Protein AF-A0A8I1LG62-F1 (afdb_monomer_lite)

Foldseek 3Di:
DDPPPDPVVLVVLLVVLVVVLVCCVPPPDPLNVQLVVCVVVPPPDDSSVSSVVSVVVVVVVVVVCVVVVHDDDPVPPPDD

pLDDT: mean 88.23, std 10.11, range [48.47, 96.69]

Secondary structure (DSSP, 8-state):
--TTS-HHHHHHHHHHHHHHHHHHTTS--HHHHHHHHHHHH-SSS-HHHHHHHHHHHHHHHHHHHHHTT----TTT----

Structure (mmCIF, N/CA/C/O backbone):
data_AF-A0A8I1LG62-F1
#
_entry.id   AF-A0A8I1LG62-F1
#
loop_
_atom_site.group_PDB
_atom_site.id
_atom_site.type_symbol
_atom_site.label_atom_id
_atom_site.label_alt_id
_atom_site.label_comp_id
_atom_site.label_asym_id
_atom_site.label_entity_id
_atom_site.label_seq_id
_atom_site.pdbx_PDB_ins_code
_atom_site.Cartn_x
_atom_site.Cartn_y
_atom_site.Cartn_z
_atom_site.occupancy
_atom_site.B_iso_or_equiv
_atom_site.auth_seq_id
_atom_site.auth_comp_id
_atom_site.auth_asym_id
_atom_site.auth_atom_id
_atom_site.pdbx_PDB_model_num
ATOM 1 N N . ILE A 1 1 ? 7.140 -9.136 -7.570 1.00 76.00 1 ILE A N 1
ATOM 2 C CA . ILE A 1 1 ? 7.382 -8.172 -8.678 1.00 76.00 1 ILE A CA 1
ATOM 3 C C . ILE A 1 1 ? 8.839 -8.272 -9.088 1.00 76.00 1 ILE A C 1
ATOM 5 O O . ILE A 1 1 ? 9.701 -7.986 -8.268 1.00 76.00 1 ILE A O 1
ATOM 9 N N . THR A 1 2 ? 9.128 -8.700 -10.313 1.00 79.56 2 THR A N 1
ATOM 10 C CA . THR A 1 2 ? 10.508 -8.895 -10.786 1.00 79.56 2 THR A CA 1
ATOM 11 C C . THR A 1 2 ? 10.906 -7.822 -11.800 1.00 79.56 2 THR A C 1
ATOM 13 O O . THR A 1 2 ? 10.052 -7.215 -12.455 1.00 79.56 2 THR A O 1
ATOM 16 N N . LYS A 1 3 ? 12.220 -7.596 -11.948 1.00 77.56 3 LYS A N 1
ATOM 17 C CA . LYS A 1 3 ? 12.793 -6.663 -12.939 1.00 77.56 3 LYS A CA 1
ATOM 18 C C . LYS A 1 3 ? 12.492 -7.048 -14.393 1.00 77.56 3 LYS A C 1
ATOM 20 O O . LYS A 1 3 ? 12.393 -6.163 -15.238 1.00 77.56 3 LYS A O 1
ATOM 25 N N . HIS A 1 4 ? 12.297 -8.3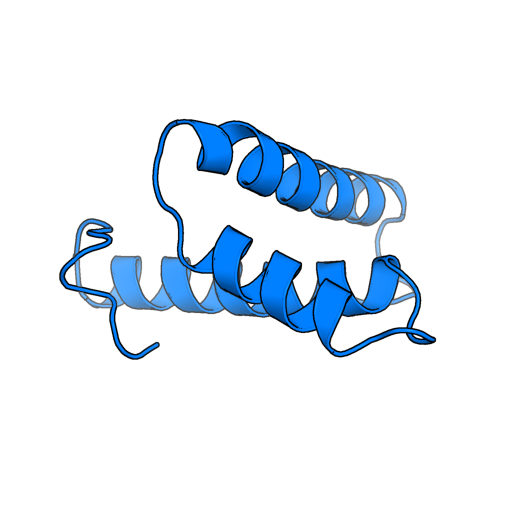41 -14.640 1.00 84.75 4 HIS A N 1
ATOM 26 C CA . HIS A 1 4 ? 12.110 -8.930 -15.969 1.00 84.75 4 HIS A CA 1
ATOM 27 C C . HIS A 1 4 ? 10.650 -9.287 -16.282 1.00 84.75 4 HIS A C 1
ATOM 29 O O . HIS A 1 4 ? 10.361 -9.766 -17.366 1.00 84.75 4 HIS A O 1
ATOM 35 N N . GLY A 1 5 ? 9.716 -9.057 -15.351 1.00 85.00 5 GLY A N 1
ATOM 36 C CA . GLY A 1 5 ? 8.285 -9.239 -15.617 1.00 85.00 5 GLY A CA 1
ATOM 37 C C . GLY A 1 5 ? 7.702 -8.150 -16.530 1.00 85.00 5 GLY A C 1
ATOM 38 O O . GLY A 1 5 ? 8.411 -7.246 -16.970 1.00 85.00 5 GLY A O 1
ATOM 39 N N . ASN A 1 6 ? 6.385 -8.167 -16.739 1.00 93.44 6 ASN A N 1
ATOM 40 C CA . ASN A 1 6 ? 5.688 -7.181 -17.572 1.00 93.44 6 ASN A CA 1
ATOM 41 C C . ASN A 1 6 ? 5.915 -5.731 -17.076 1.00 93.44 6 ASN A C 1
ATOM 43 O O . ASN A 1 6 ? 5.598 -5.381 -15.933 1.00 93.44 6 ASN A O 1
ATOM 47 N N . ALA A 1 7 ? 6.4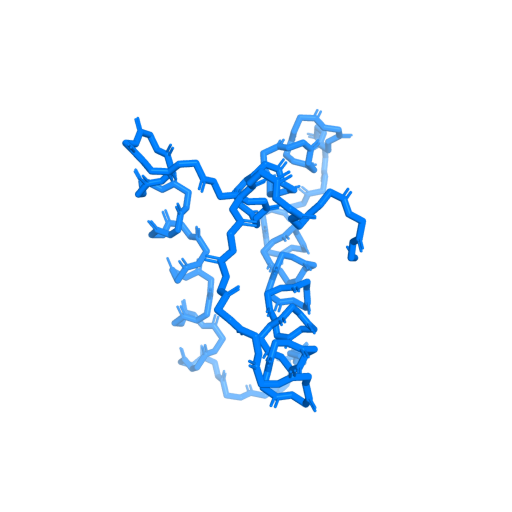72 -4.882 -17.946 1.00 91.50 7 ALA A N 1
ATOM 48 C CA . ALA A 1 7 ? 6.817 -3.497 -17.627 1.00 91.50 7 ALA A CA 1
ATOM 49 C C . ALA A 1 7 ? 5.585 -2.610 -17.377 1.00 91.50 7 ALA A C 1
ATOM 51 O O . ALA A 1 7 ? 5.610 -1.766 -16.477 1.00 91.50 7 ALA A O 1
ATOM 52 N N . VAL A 1 8 ? 4.501 -2.826 -18.128 1.00 93.75 8 VAL A N 1
ATOM 53 C CA . VAL A 1 8 ? 3.234 -2.094 -17.987 1.00 93.75 8 VAL A CA 1
ATOM 54 C C . VAL A 1 8 ? 2.588 -2.429 -16.648 1.00 93.75 8 VAL A C 1
ATOM 56 O O . VAL A 1 8 ? 2.278 -1.522 -15.876 1.00 93.75 8 VAL A O 1
ATOM 59 N N . ALA A 1 9 ? 2.489 -3.720 -16.320 1.00 91.81 9 ALA A N 1
ATOM 60 C CA . ALA A 1 9 ? 1.949 -4.172 -15.039 1.00 91.81 9 ALA A CA 1
ATOM 61 C C . ALA A 1 9 ? 2.751 -3.600 -13.859 1.00 91.81 9 ALA A C 1
ATOM 63 O O . ALA A 1 9 ? 2.186 -3.091 -12.895 1.00 91.81 9 ALA A O 1
ATOM 64 N N . ARG A 1 10 ? 4.086 -3.589 -13.954 1.00 91.62 10 ARG A N 1
ATOM 65 C CA . ARG A 1 10 ? 4.944 -2.994 -12.921 1.00 91.62 10 ARG A CA 1
ATOM 66 C C . ARG A 1 10 ? 4.674 -1.499 -12.731 1.00 91.62 10 ARG A C 1
ATOM 68 O O . ARG A 1 10 ? 4.606 -1.033 -11.597 1.00 91.62 10 ARG A O 1
ATOM 75 N N . LYS A 1 11 ? 4.506 -0.751 -13.827 1.00 92.25 11 LYS A N 1
ATOM 76 C CA . LYS A 1 11 ? 4.182 0.684 -13.786 1.00 92.25 11 LYS A CA 1
ATOM 77 C C . LYS A 1 11 ? 2.805 0.931 -13.168 1.00 92.25 11 LYS A C 1
ATOM 79 O O . LYS A 1 11 ? 2.662 1.878 -12.400 1.00 92.25 11 LYS A O 1
ATOM 84 N N . LEU A 1 12 ? 1.827 0.073 -13.463 1.00 94.31 12 LEU A N 1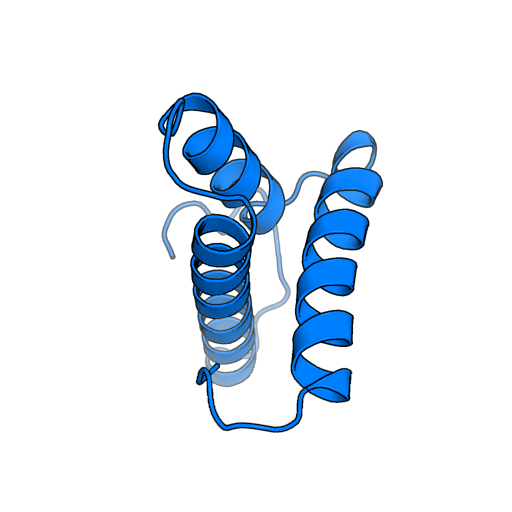
ATOM 85 C CA . LEU A 1 12 ? 0.499 0.122 -12.855 1.00 94.31 12 LEU A CA 1
ATOM 86 C C . LEU A 1 12 ? 0.576 -0.080 -11.338 1.00 94.31 12 LEU A C 1
ATOM 88 O O . LEU A 1 12 ? 0.034 0.728 -10.593 1.00 94.31 12 LEU A O 1
ATOM 92 N N . LEU A 1 13 ? 1.320 -1.086 -10.876 1.00 92.88 13 LEU A N 1
ATOM 93 C CA . LEU A 1 13 ? 1.471 -1.346 -9.444 1.00 92.88 13 LEU A CA 1
ATOM 94 C C . LEU A 1 13 ? 2.162 -0.189 -8.703 1.00 92.88 13 LEU A C 1
ATOM 96 O O . LEU A 1 13 ? 1.761 0.164 -7.599 1.00 92.88 13 LEU A O 1
ATOM 100 N N . TYR A 1 14 ? 3.167 0.448 -9.312 1.00 92.69 14 TYR A N 1
ATOM 101 C CA . TYR A 1 14 ? 3.789 1.643 -8.724 1.00 92.69 14 TYR A CA 1
ATOM 102 C C . TYR A 1 14 ? 2.814 2.815 -8.620 1.00 92.69 14 TYR A C 1
ATOM 104 O O . TYR A 1 14 ? 2.819 3.527 -7.619 1.00 92.69 14 TYR A O 1
ATOM 112 N N . ARG A 1 15 ? 1.962 3.006 -9.635 1.00 94.50 15 ARG A N 1
ATOM 113 C CA . ARG A 1 15 ? 0.899 4.016 -9.593 1.00 94.50 15 ARG A CA 1
ATOM 114 C C . ARG A 1 15 ? -0.131 3.698 -8.514 1.00 94.50 15 ARG A C 1
ATOM 116 O O . ARG A 1 15 ? -0.543 4.620 -7.825 1.00 94.50 15 ARG A O 1
ATOM 123 N N . ALA A 1 16 ? -0.494 2.429 -8.333 1.00 95.00 16 ALA A N 1
ATOM 124 C CA . ALA A 1 16 ? -1.454 2.007 -7.317 1.00 95.00 16 ALA A CA 1
ATOM 125 C C . ALA A 1 16 ? -1.012 2.405 -5.900 1.00 95.00 16 ALA A C 1
ATOM 127 O O . ALA A 1 16 ? -1.819 2.947 -5.155 1.00 95.00 16 ALA A O 1
ATOM 128 N N . ILE A 1 17 ? 0.272 2.245 -5.555 1.00 95.12 17 ILE A N 1
ATOM 129 C CA . ILE A 1 17 ? 0.793 2.715 -4.258 1.00 95.12 17 ILE A CA 1
ATOM 130 C C . ILE A 1 17 ? 0.655 4.230 -4.102 1.00 95.12 17 ILE A C 1
ATOM 132 O O . ILE A 1 17 ? 0.219 4.686 -3.055 1.00 95.12 17 ILE A O 1
ATOM 136 N N . GLY A 1 18 ? 0.958 5.008 -5.146 1.00 93.56 18 GLY A N 1
ATOM 137 C CA . GLY A 1 18 ? 0.760 6.460 -5.104 1.00 93.56 18 GLY A CA 1
ATOM 138 C C . GLY A 1 18 ? -0.712 6.870 -4.966 1.00 93.56 18 GLY A C 1
ATOM 139 O O . GLY A 1 18 ? -1.010 7.872 -4.329 1.00 93.56 18 GLY A O 1
ATOM 140 N N . GLN A 1 19 ? -1.643 6.093 -5.529 1.00 95.62 19 GLN A N 1
ATOM 141 C CA . GLN A 1 19 ? -3.077 6.327 -5.336 1.00 95.62 19 GLN A CA 1
ATOM 142 C C . GLN A 1 19 ? -3.531 5.974 -3.917 1.00 95.62 19 GLN A C 1
ATOM 144 O O . GLN A 1 19 ? -4.304 6.729 -3.338 1.00 95.62 19 GLN A O 1
ATOM 149 N N . ILE A 1 20 ? -3.021 4.878 -3.342 1.00 94.94 20 ILE A N 1
ATOM 150 C CA . ILE A 1 20 ? -3.275 4.502 -1.943 1.00 94.94 20 ILE A CA 1
ATOM 151 C C . ILE A 1 20 ? -2.764 5.595 -0.998 1.00 94.94 20 ILE A C 1
ATOM 153 O O . ILE A 1 20 ? -3.502 6.030 -0.124 1.00 94.94 20 ILE A O 1
ATOM 157 N N . ASP A 1 21 ? -1.544 6.089 -1.217 1.00 94.62 21 ASP A N 1
ATOM 158 C CA . ASP A 1 21 ? -0.959 7.199 -0.456 1.00 94.62 21 ASP A CA 1
ATOM 159 C C . ASP A 1 21 ? -1.797 8.485 -0.575 1.00 94.62 21 ASP A C 1
ATOM 161 O O . ASP A 1 21 ? -2.106 9.149 0.413 1.00 94.62 21 ASP A O 1
ATOM 165 N N . ASN A 1 22 ? -2.268 8.811 -1.782 1.00 95.00 22 ASN A N 1
ATOM 166 C CA . ASN A 1 22 ? -3.132 9.972 -1.969 1.00 95.00 22 ASN A CA 1
ATOM 167 C C . ASN A 1 22 ? -4.501 9.815 -1.282 1.00 95.00 22 ASN A C 1
ATOM 169 O O . ASN A 1 22 ? -4.996 10.774 -0.693 1.00 95.00 22 ASN A O 1
ATOM 173 N N . ALA A 1 23 ? -5.103 8.624 -1.336 1.00 95.19 23 ALA A N 1
ATOM 174 C CA . ALA A 1 23 ? -6.359 8.323 -0.650 1.00 95.19 23 ALA A CA 1
ATOM 175 C C . ALA A 1 23 ? -6.200 8.355 0.880 1.00 95.19 23 ALA A C 1
ATOM 177 O O . ALA A 1 23 ? -7.125 8.773 1.585 1.00 95.19 23 ALA A O 1
ATOM 178 N N . ALA A 1 24 ? -5.012 8.002 1.385 1.00 94.25 24 ALA A N 1
ATOM 179 C CA . ALA A 1 24 ? -4.708 7.956 2.811 1.00 94.25 24 ALA A CA 1
ATOM 180 C C . ALA A 1 24 ? -4.825 9.304 3.532 1.00 94.25 24 ALA A C 1
ATOM 182 O O . ALA A 1 24 ? -5.054 9.346 4.736 1.00 94.25 24 ALA A O 1
ATOM 183 N N . LYS A 1 25 ? -4.785 10.413 2.784 1.00 92.12 25 LYS A N 1
ATOM 184 C CA . LYS A 1 25 ? -5.056 11.766 3.298 1.00 92.12 25 LYS A CA 1
ATOM 185 C C . LYS A 1 25 ? -6.469 11.937 3.861 1.00 92.12 25 LYS A C 1
ATOM 187 O O . LYS A 1 25 ? -6.715 12.878 4.605 1.00 92.12 25 LYS A O 1
ATOM 192 N N . THR A 1 26 ? -7.396 11.068 3.464 1.00 95.00 26 THR A N 1
ATOM 193 C CA . THR A 1 26 ? -8.805 11.100 3.890 1.00 95.00 26 THR A CA 1
ATOM 194 C C . THR A 1 26 ? -9.243 9.812 4.581 1.00 95.00 26 THR A C 1
ATOM 196 O O . THR A 1 26 ? -10.160 9.850 5.391 1.00 95.00 26 THR A O 1
ATOM 199 N N . ASN A 1 27 ? -8.591 8.682 4.285 1.00 90.50 27 ASN A N 1
ATOM 200 C CA . ASN A 1 27 ? -8.954 7.365 4.802 1.00 90.50 27 ASN A CA 1
ATOM 201 C C . ASN A 1 27 ? -7.704 6.639 5.320 1.00 90.50 27 ASN A C 1
ATOM 203 O O . ASN A 1 27 ? -6.877 6.242 4.502 1.00 90.50 27 ASN A O 1
ATOM 207 N N . PRO A 1 28 ? -7.541 6.426 6.634 1.00 91.81 28 PRO A N 1
ATOM 208 C CA . PRO A 1 28 ? -6.307 5.866 7.180 1.00 91.81 28 PRO A CA 1
ATOM 209 C C . PRO A 1 28 ? -5.999 4.468 6.616 1.00 91.81 28 PRO A C 1
ATOM 211 O O . PRO A 1 28 ? -6.884 3.621 6.455 1.00 91.81 28 PRO A O 1
ATOM 214 N N . CYS A 1 29 ? -4.728 4.218 6.280 1.00 93.31 29 CYS A N 1
ATOM 215 C CA . CYS A 1 29 ? -4.309 2.987 5.614 1.00 93.31 29 CYS A CA 1
ATOM 216 C C . CYS A 1 29 ? -2.891 2.551 6.006 1.00 93.31 29 CYS A C 1
ATOM 218 O O . CYS A 1 29 ? -1.910 3.185 5.624 1.00 93.31 29 CYS A O 1
ATOM 220 N N . HIS A 1 30 ? -2.768 1.358 6.597 1.00 92.62 30 HIS A N 1
ATOM 221 C CA . HIS A 1 30 ? -1.486 0.793 7.037 1.00 92.62 30 HIS A CA 1
ATOM 222 C C . HIS A 1 30 ? -0.463 0.555 5.919 1.00 92.62 30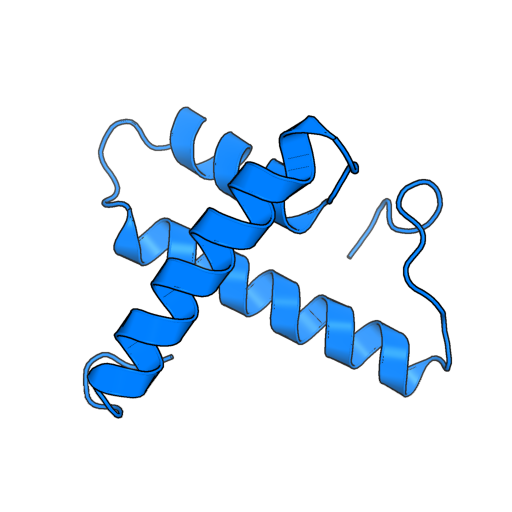 HIS A C 1
ATOM 224 O O . HIS A 1 30 ? 0.724 0.330 6.181 1.00 92.62 30 HIS A O 1
ATOM 230 N N . ILE A 1 31 ? -0.912 0.513 4.662 1.00 94.50 31 ILE A N 1
ATOM 231 C CA . ILE A 1 31 ? -0.023 0.405 3.502 1.00 94.50 31 ILE A CA 1
ATOM 232 C C . ILE A 1 31 ? 0.591 1.766 3.175 1.00 94.50 31 ILE A C 1
ATOM 234 O O . ILE A 1 31 ? 1.778 1.819 2.853 1.00 94.50 31 ILE A O 1
ATOM 238 N N . ALA A 1 32 ? -0.182 2.848 3.304 1.00 94.38 32 ALA A N 1
ATOM 239 C CA . ALA A 1 32 ? 0.316 4.210 3.152 1.00 94.38 32 ALA A CA 1
ATOM 240 C C . ALA A 1 32 ? 1.271 4.577 4.296 1.00 94.38 32 ALA A C 1
ATOM 242 O O . ALA A 1 32 ? 2.367 5.060 4.030 1.00 94.38 32 ALA A O 1
ATOM 243 N N . ASP A 1 33 ? 0.950 4.216 5.542 1.00 93.75 33 ASP A N 1
ATOM 244 C CA . ASP A 1 33 ? 1.842 4.473 6.685 1.00 93.75 33 ASP A CA 1
ATOM 245 C C . ASP A 1 33 ? 3.177 3.734 6.542 1.00 93.75 33 ASP A C 1
ATOM 247 O O . ASP A 1 33 ? 4.260 4.268 6.802 1.00 93.75 33 ASP A O 1
ATOM 251 N N . TYR A 1 34 ? 3.127 2.486 6.067 1.00 93.38 34 TYR A N 1
ATOM 252 C CA . TYR A 1 34 ? 4.331 1.731 5.739 1.00 93.38 34 TYR A CA 1
ATOM 253 C C . TYR A 1 34 ? 5.126 2.397 4.606 1.00 93.38 34 TYR A C 1
ATOM 255 O O . TYR A 1 34 ? 6.351 2.490 4.679 1.00 93.38 34 TYR A O 1
ATOM 263 N N . TYR A 1 35 ? 4.449 2.861 3.557 1.00 93.31 35 TYR A N 1
ATOM 264 C CA . TYR A 1 35 ? 5.081 3.539 2.431 1.00 93.31 35 TYR A CA 1
ATOM 265 C C . TYR A 1 35 ? 5.776 4.845 2.866 1.00 93.31 35 TYR A C 1
ATOM 267 O O . TYR A 1 35 ? 6.966 5.026 2.581 1.00 93.31 35 TYR A O 1
ATOM 275 N N . GLU A 1 36 ? 5.092 5.704 3.625 1.00 91.88 36 GLU A N 1
ATOM 276 C CA . GLU A 1 36 ? 5.628 6.982 4.106 1.00 91.88 36 GLU A CA 1
ATOM 277 C C . GLU A 1 36 ? 6.734 6.787 5.154 1.00 91.88 36 GLU A C 1
ATOM 279 O O . GLU A 1 36 ? 7.801 7.393 5.038 1.00 91.88 36 GLU A O 1
ATOM 284 N N . SER A 1 37 ? 6.579 5.865 6.111 1.00 90.94 37 SER A N 1
ATOM 285 C CA . SER A 1 37 ? 7.653 5.552 7.072 1.00 90.94 37 SER A CA 1
ATOM 286 C C . SER A 1 37 ? 8.930 5.061 6.377 1.00 90.94 37 SER A C 1
ATOM 288 O O . SER A 1 37 ? 10.045 5.439 6.752 1.00 90.94 37 SER A O 1
ATOM 290 N N . LYS A 1 38 ? 8.801 4.266 5.304 1.00 89.25 38 LYS A N 1
ATOM 291 C CA . LYS A 1 38 ? 9.947 3.835 4.492 1.00 89.25 38 LYS A CA 1
ATOM 292 C C . LYS A 1 38 ? 10.552 4.963 3.669 1.00 89.25 38 LYS A C 1
ATOM 294 O O . LYS A 1 38 ? 11.766 4.948 3.491 1.00 89.25 38 LYS A O 1
ATOM 299 N N . LYS A 1 39 ? 9.761 5.918 3.185 1.00 87.88 39 LYS A N 1
ATOM 300 C CA . LYS A 1 39 ? 10.240 7.116 2.481 1.00 87.88 39 LYS A CA 1
ATOM 301 C C . LYS A 1 39 ? 11.039 8.030 3.412 1.00 87.88 39 LYS A C 1
ATOM 303 O O . LYS A 1 39 ? 12.135 8.437 3.042 1.00 87.88 39 LYS A O 1
ATOM 308 N N . LEU A 1 40 ? 10.566 8.240 4.641 1.00 84.81 40 LEU A N 1
ATOM 309 C CA . LEU A 1 40 ? 11.266 9.018 5.672 1.00 84.81 40 LEU A CA 1
ATOM 310 C C . LEU A 1 40 ? 12.575 8.353 6.125 1.00 84.81 40 LEU A C 1
ATOM 312 O O . LEU A 1 40 ? 13.610 9.005 6.216 1.00 84.81 40 LEU A O 1
ATOM 316 N N . SER A 1 41 ? 12.559 7.033 6.340 1.00 80.25 41 SER A N 1
ATOM 317 C CA . SER A 1 41 ? 13.750 6.255 6.725 1.00 80.25 41 SER A CA 1
ATOM 318 C C . SER A 1 41 ? 14.804 6.162 5.612 1.00 80.25 41 SER A C 1
ATOM 320 O O . SER A 1 41 ? 15.945 5.764 5.851 1.00 80.25 41 SER A O 1
ATOM 322 N N . SER A 1 42 ? 14.435 6.489 4.377 1.00 70.44 42 SER A N 1
ATOM 323 C CA . SER A 1 42 ? 15.219 6.194 3.193 1.00 70.44 42 SER A CA 1
ATOM 324 C C . SER A 1 42 ? 15.582 7.462 2.428 1.00 70.44 42 SER A C 1
ATOM 326 O O . SER A 1 42 ? 15.140 7.659 1.298 1.00 70.44 42 SER A O 1
ATOM 328 N N . GLN A 1 43 ? 16.468 8.277 3.002 1.00 61.66 43 GLN A N 1
ATOM 329 C CA . GLN A 1 43 ? 17.027 9.452 2.320 1.00 61.66 43 GLN A CA 1
ATOM 330 C C . GLN A 1 43 ? 17.756 9.105 0.997 1.00 61.66 43 GLN A C 1
ATOM 332 O O . GLN A 1 43 ? 17.916 9.974 0.148 1.00 61.66 43 GLN A O 1
ATOM 337 N N . THR A 1 44 ? 18.152 7.840 0.770 1.00 61.19 44 THR A N 1
ATOM 338 C CA . THR A 1 44 ? 18.907 7.393 -0.426 1.00 61.19 44 THR A CA 1
ATOM 339 C C . THR A 1 44 ? 18.325 6.201 -1.205 1.00 61.19 44 THR A C 1
ATOM 341 O O . THR A 1 44 ? 18.741 5.975 -2.344 1.00 61.19 44 THR A O 1
ATOM 344 N N . LYS A 1 45 ? 17.374 5.401 -0.682 1.00 64.56 45 LYS A N 1
ATOM 345 C CA . LYS A 1 45 ? 16.785 4.296 -1.483 1.00 64.56 45 LYS A CA 1
ATOM 346 C C . LYS A 1 45 ? 15.694 4.839 -2.404 1.00 64.56 45 LYS A C 1
ATOM 348 O O . LYS A 1 45 ? 14.734 5.461 -1.966 1.00 64.56 45 LYS A O 1
ATOM 353 N N . GLY A 1 46 ? 15.822 4.541 -3.696 1.00 78.81 46 GLY A N 1
ATOM 354 C CA . GLY A 1 46 ? 14.890 5.021 -4.713 1.00 78.81 46 GLY A CA 1
ATOM 355 C C . GLY A 1 46 ? 13.451 4.522 -4.531 1.00 78.81 46 GLY A C 1
ATOM 356 O O . GLY A 1 46 ? 13.222 3.352 -4.209 1.00 78.81 46 GLY A O 1
ATOM 357 N N . PHE A 1 47 ? 12.497 5.400 -4.859 1.00 83.62 47 PHE A N 1
ATOM 358 C CA . PHE A 1 47 ? 11.036 5.205 -4.852 1.00 83.62 47 PHE A CA 1
ATOM 359 C C . PHE A 1 47 ? 10.578 3.794 -5.261 1.00 83.62 47 PHE A C 1
ATOM 361 O O . PHE A 1 47 ? 9.761 3.174 -4.586 1.00 83.62 47 PHE A O 1
ATOM 368 N N . LYS A 1 48 ? 11.156 3.232 -6.332 1.00 86.81 48 LYS A N 1
ATOM 369 C CA . LYS A 1 48 ? 10.787 1.904 -6.854 1.00 86.81 48 LYS A CA 1
ATOM 370 C C . LYS A 1 48 ? 10.958 0.784 -5.819 1.00 86.81 48 LYS A C 1
ATOM 372 O O . LYS A 1 48 ? 10.140 -0.127 -5.785 1.00 86.81 48 LYS A O 1
ATOM 377 N N . LYS A 1 49 ? 11.998 0.830 -4.975 1.00 88.75 49 LYS A N 1
ATOM 378 C CA . LYS A 1 49 ? 12.237 -0.198 -3.943 1.00 88.75 49 LYS A CA 1
ATOM 379 C C . LYS A 1 49 ? 11.186 -0.123 -2.836 1.00 88.75 49 LYS A C 1
ATOM 381 O O . LYS A 1 49 ? 10.673 -1.155 -2.416 1.00 88.75 49 LYS A O 1
ATOM 386 N N . ILE A 1 50 ? 10.844 1.093 -2.415 1.00 91.62 50 ILE A N 1
ATOM 387 C CA . ILE A 1 50 ? 9.825 1.345 -1.391 1.00 91.62 50 ILE A CA 1
ATOM 388 C C . ILE A 1 50 ? 8.444 0.921 -1.908 1.00 91.62 50 ILE A C 1
ATOM 390 O O . ILE A 1 50 ? 7.718 0.210 -1.213 1.00 91.62 50 ILE A O 1
ATOM 394 N N . ALA A 1 51 ? 8.120 1.254 -3.161 1.00 91.12 51 ALA A N 1
ATOM 395 C CA . ALA A 1 51 ? 6.885 0.816 -3.804 1.00 91.12 51 ALA A CA 1
ATOM 396 C C . ALA A 1 51 ? 6.789 -0.718 -3.871 1.00 91.12 51 ALA A C 1
ATOM 398 O O . ALA A 1 51 ? 5.759 -1.272 -3.507 1.00 91.12 51 ALA A O 1
ATOM 399 N N . ILE A 1 52 ? 7.862 -1.428 -4.255 1.00 91.25 52 ILE A N 1
ATOM 400 C CA . ILE A 1 52 ? 7.875 -2.906 -4.268 1.00 91.25 52 ILE A CA 1
ATOM 401 C C . ILE A 1 52 ? 7.588 -3.483 -2.877 1.00 91.25 52 ILE A C 1
ATOM 403 O O . ILE A 1 52 ? 6.775 -4.399 -2.766 1.00 91.25 52 ILE A O 1
ATOM 407 N N . ALA A 1 53 ? 8.233 -2.957 -1.833 1.00 91.69 53 ALA A N 1
ATOM 408 C CA . ALA A 1 53 ? 8.005 -3.408 -0.461 1.00 91.69 53 ALA A CA 1
ATOM 409 C C . ALA A 1 53 ? 6.555 -3.150 -0.012 1.00 91.69 53 ALA A C 1
ATOM 411 O O . ALA A 1 53 ? 5.925 -4.021 0.584 1.00 91.69 53 ALA A O 1
ATOM 412 N N . SER A 1 54 ? 6.000 -1.994 -0.377 1.00 94.12 54 SER A N 1
ATOM 413 C CA . SER A 1 54 ? 4.619 -1.618 -0.052 1.00 94.12 54 SER A CA 1
ATOM 414 C C . SER A 1 54 ? 3.602 -2.510 -0.770 1.00 94.12 54 SER A C 1
ATOM 416 O O . SER A 1 54 ? 2.653 -2.978 -0.150 1.00 94.12 54 SER A O 1
ATOM 418 N N . ILE A 1 55 ? 3.837 -2.846 -2.046 1.00 94.50 55 ILE A N 1
ATOM 419 C CA . ILE A 1 55 ? 2.986 -3.789 -2.791 1.00 94.50 55 ILE A CA 1
ATOM 420 C C . ILE A 1 55 ? 3.076 -5.195 -2.192 1.00 94.50 55 ILE A C 1
ATOM 422 O O . ILE A 1 55 ? 2.072 -5.897 -2.114 1.00 94.50 55 ILE A O 1
ATOM 426 N N . HIS A 1 56 ? 4.265 -5.616 -1.750 1.00 92.81 56 HIS A N 1
ATOM 427 C CA . HIS A 1 56 ? 4.425 -6.902 -1.074 1.00 92.81 56 HIS A CA 1
ATOM 428 C C . HIS A 1 56 ? 3.585 -6.961 0.212 1.00 92.81 56 HIS A C 1
ATOM 430 O O . HIS A 1 56 ? 2.851 -7.928 0.412 1.00 92.81 56 HIS A O 1
ATOM 436 N N . LYS A 1 57 ? 3.628 -5.907 1.041 1.00 93.25 57 LYS A N 1
ATOM 437 C CA . LYS A 1 57 ? 2.799 -5.801 2.254 1.00 93.25 57 LYS A CA 1
ATOM 438 C C . LYS A 1 57 ? 1.303 -5.774 1.928 1.00 93.25 57 LYS A C 1
ATOM 440 O O . LYS A 1 57 ? 0.532 -6.462 2.591 1.00 93.25 57 LYS A O 1
ATOM 445 N N . LEU A 1 58 ? 0.903 -5.052 0.879 1.00 94.12 58 LEU A N 1
ATOM 446 C CA . LEU A 1 58 ? -0.483 -5.002 0.404 1.00 94.12 58 LEU A CA 1
ATOM 447 C C . LEU A 1 58 ? -1.000 -6.396 0.034 1.00 94.12 58 LEU A C 1
ATOM 449 O O . LEU A 1 58 ? -2.031 -6.816 0.546 1.00 94.12 58 LEU A O 1
ATOM 453 N N . ILE A 1 59 ? -0.267 -7.132 -0.807 1.00 94.00 59 ILE A N 1
ATOM 454 C CA . ILE A 1 59 ? -0.672 -8.478 -1.238 1.00 94.00 59 ILE A CA 1
ATOM 455 C C . ILE A 1 59 ? -0.756 -9.425 -0.039 1.00 94.00 59 ILE A C 1
ATOM 457 O O . ILE A 1 59 ? -1.712 -10.187 0.063 1.00 94.00 59 ILE A O 1
ATOM 461 N N . ARG A 1 60 ? 0.207 -9.357 0.891 1.00 93.56 60 ARG A N 1
ATOM 462 C CA . ARG A 1 60 ? 0.191 -10.175 2.111 1.00 93.56 60 ARG A CA 1
ATOM 463 C C . ARG A 1 60 ? -1.016 -9.865 2.999 1.00 93.56 60 ARG A C 1
ATOM 465 O O . ARG A 1 60 ? -1.623 -10.793 3.518 1.00 93.56 60 ARG A O 1
ATOM 472 N N . THR A 1 61 ? -1.382 -8.589 3.117 1.00 92.94 61 THR A N 1
ATOM 473 C CA . THR A 1 61 ? -2.554 -8.147 3.887 1.00 92.94 61 THR A CA 1
ATOM 474 C C . THR A 1 61 ? -3.844 -8.644 3.237 1.00 92.94 61 THR A C 1
ATOM 476 O O . THR A 1 61 ? -4.643 -9.286 3.903 1.00 92.94 61 THR A O 1
ATOM 479 N N . ILE A 1 62 ? -4.022 -8.431 1.928 1.00 93.69 62 ILE A N 1
ATOM 480 C CA . ILE A 1 62 ? -5.201 -8.912 1.186 1.00 93.69 62 ILE A CA 1
ATOM 481 C C . ILE A 1 62 ? -5.326 -10.434 1.298 1.00 93.69 62 ILE A C 1
ATOM 483 O O . ILE A 1 62 ? -6.409 -10.944 1.559 1.00 93.69 62 ILE A O 1
ATOM 487 N N . TYR A 1 63 ? -4.219 -11.161 1.139 1.00 95.25 63 TYR A N 1
ATOM 488 C CA . TYR A 1 63 ? -4.210 -12.614 1.270 1.00 95.25 63 TYR A CA 1
ATOM 489 C C . TYR A 1 63 ? -4.645 -13.068 2.669 1.00 95.25 63 TYR A C 1
ATOM 491 O O . TYR A 1 63 ? -5.498 -13.941 2.783 1.00 95.25 63 TYR A O 1
ATOM 499 N N . ALA A 1 64 ? -4.103 -12.457 3.728 1.00 92.50 64 ALA A N 1
ATOM 500 C CA . ALA A 1 64 ? -4.491 -12.777 5.098 1.00 92.50 64 ALA A CA 1
ATOM 501 C C . ALA A 1 64 ? -5.981 -12.499 5.349 1.00 92.50 64 ALA A C 1
ATOM 503 O O . ALA A 1 64 ? -6.659 -13.341 5.927 1.00 92.50 64 ALA A O 1
ATOM 504 N N . LEU A 1 65 ? -6.504 -11.370 4.869 1.00 93.62 65 LEU A N 1
ATOM 505 C CA . LEU A 1 65 ? -7.921 -11.025 5.010 1.00 93.62 65 LEU A CA 1
ATOM 506 C C . LEU A 1 65 ? -8.836 -12.040 4.318 1.00 93.62 65 LEU A C 1
ATOM 508 O O . LEU A 1 65 ? -9.805 -12.487 4.917 1.00 93.62 65 LEU A O 1
ATOM 512 N N . ILE A 1 66 ? -8.496 -12.454 3.093 1.00 95.81 66 ILE A N 1
ATOM 513 C CA . ILE A 1 66 ? -9.276 -13.447 2.341 1.00 95.81 66 ILE A CA 1
ATOM 514 C C . ILE A 1 66 ? -9.263 -14.806 3.048 1.00 95.81 66 ILE A C 1
ATOM 516 O O . ILE A 1 66 ? -10.304 -15.436 3.18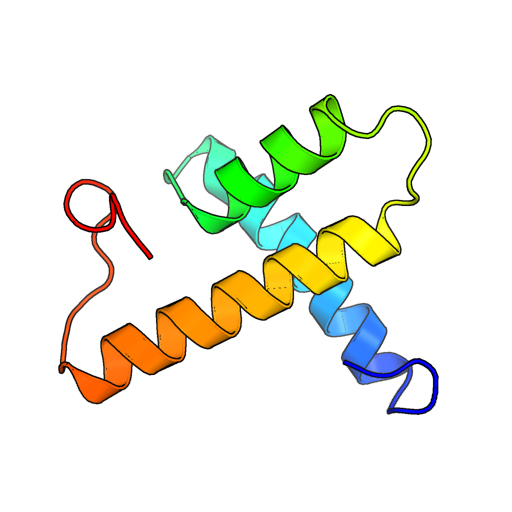1 1.00 95.81 66 ILE A O 1
ATOM 520 N N . ILE A 1 67 ? -8.096 -15.265 3.510 1.00 96.69 67 ILE A N 1
ATOM 521 C CA . ILE A 1 67 ? -7.967 -16.578 4.161 1.00 96.69 67 ILE A CA 1
ATOM 522 C C . ILE A 1 67 ? -8.709 -16.633 5.501 1.00 96.69 67 ILE A C 1
ATOM 524 O O . ILE A 1 67 ? -9.190 -17.698 5.878 1.00 96.69 67 ILE A O 1
ATOM 528 N N . ASN A 1 68 ? -8.806 -15.509 6.211 1.00 93.38 68 ASN A N 1
ATOM 529 C CA . ASN A 1 68 ? -9.497 -15.431 7.498 1.00 93.38 68 ASN A CA 1
ATOM 530 C C . ASN A 1 68 ? -10.957 -14.957 7.382 1.00 93.38 68 ASN A C 1
ATOM 532 O O . ASN A 1 68 ? -11.604 -14.811 8.412 1.00 93.38 68 ASN A O 1
ATOM 536 N N . ASP A 1 69 ? -11.463 -14.709 6.167 1.00 94.06 69 ASP A N 1
ATOM 537 C CA . ASP A 1 69 ? -12.793 -14.129 5.909 1.00 94.06 69 ASP A CA 1
ATOM 538 C C . ASP A 1 69 ? -13.055 -12.837 6.709 1.00 94.06 69 ASP A C 1
ATOM 540 O O . ASP A 1 69 ? -14.091 -12.633 7.340 1.00 94.06 69 ASP A O 1
ATOM 544 N N . GLN A 1 70 ? -12.053 -11.956 6.731 1.00 92.06 70 GLN A N 1
ATOM 545 C CA . GLN A 1 70 ? -12.075 -10.722 7.510 1.00 92.06 70 GLN A CA 1
ATOM 546 C C . GLN A 1 70 ? -12.140 -9.494 6.611 1.00 92.06 70 GLN A C 1
ATOM 548 O O . GLN A 1 70 ? -11.411 -9.369 5.624 1.00 92.06 70 GLN A O 1
ATOM 553 N N . LEU A 1 71 ? -12.970 -8.530 7.010 1.00 91.94 71 LEU A N 1
ATOM 554 C CA . LEU A 1 71 ? -12.938 -7.199 6.424 1.00 91.94 71 LEU A CA 1
ATOM 555 C C . LEU A 1 71 ? -11.705 -6.436 6.927 1.00 91.94 71 LEU A C 1
ATOM 557 O O . LEU A 1 71 ? -11.276 -6.589 8.070 1.00 91.94 71 LEU A O 1
ATOM 561 N N . TYR A 1 72 ? -11.139 -5.589 6.070 1.00 90.88 72 TYR A N 1
ATOM 562 C CA . TYR A 1 72 ? -10.076 -4.681 6.482 1.00 90.88 72 TYR A CA 1
ATOM 563 C C . TYR A 1 72 ? -10.611 -3.631 7.466 1.00 90.88 72 TYR A C 1
ATOM 565 O O . TYR A 1 72 ? -11.497 -2.852 7.118 1.00 90.88 72 TYR A O 1
ATOM 573 N N . ASP A 1 73 ? -10.011 -3.566 8.653 1.00 90.62 73 ASP A N 1
ATOM 574 C CA . ASP A 1 73 ? -10.244 -2.516 9.644 1.00 90.62 73 ASP A CA 1
ATOM 575 C C . ASP A 1 73 ? -8.899 -1.939 10.109 1.00 90.62 73 ASP A C 1
ATOM 577 O O . ASP A 1 73 ? -7.999 -2.664 10.543 1.00 90.62 73 ASP A O 1
ATOM 581 N N . TYR A 1 74 ? -8.762 -0.617 10.010 1.00 89.69 74 TYR A N 1
ATOM 582 C CA . TYR A 1 74 ? -7.557 0.104 10.407 1.00 89.69 74 TYR A CA 1
ATOM 583 C C . TYR A 1 74 ? -7.296 0.051 11.922 1.00 89.69 74 TYR A C 1
ATOM 585 O O . TYR A 1 74 ? -6.151 0.042 12.351 1.00 89.69 74 TYR A O 1
ATOM 593 N N . ASN A 1 75 ? -8.323 -0.032 12.761 1.00 86.25 75 ASN A N 1
ATOM 594 C CA . ASN A 1 75 ? -8.125 -0.075 14.212 1.00 86.25 75 ASN A CA 1
ATOM 595 C C . ASN A 1 75 ? -7.729 -1.474 14.703 1.00 86.25 75 ASN A C 1
ATOM 597 O O . ASN A 1 75 ? -7.086 -1.614 15.741 1.00 86.25 75 ASN A O 1
ATOM 601 N N . VAL A 1 76 ? -8.096 -2.513 13.951 1.00 79.44 76 VAL A N 1
ATOM 602 C CA . VAL A 1 76 ? -7.853 -3.916 14.317 1.00 79.44 76 VAL A CA 1
ATOM 603 C C . VAL A 1 76 ? -6.554 -4.439 13.701 1.00 79.44 76 VAL A C 1
ATOM 605 O O . VAL A 1 76 ? -5.842 -5.223 14.328 1.00 79.44 76 VAL A O 1
ATOM 608 N N . ALA A 1 77 ? -6.188 -3.977 12.502 1.00 71.19 77 ALA A N 1
ATOM 609 C CA . ALA A 1 77 ? -5.025 -4.458 11.752 1.00 71.19 77 ALA A CA 1
ATOM 610 C C . ALA A 1 77 ? -3.677 -3.888 12.251 1.00 71.19 77 ALA A C 1
ATOM 612 O O . ALA A 1 77 ? -2.850 -3.441 11.459 1.00 71.19 77 ALA A O 1
ATOM 613 N N . THR A 1 78 ? -3.431 -3.932 13.561 1.00 63.84 78 THR A N 1
ATOM 614 C CA . THR A 1 78 ? -2.22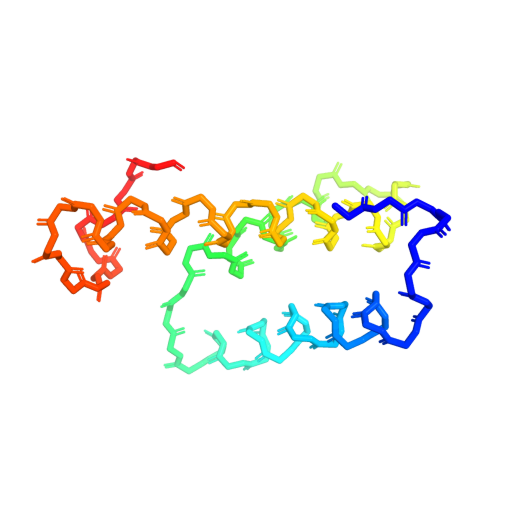9 -3.363 14.196 1.00 63.84 78 THR A CA 1
ATOM 615 C C . THR A 1 78 ? -0.959 -4.199 13.983 1.00 63.84 78 THR A C 1
ATOM 617 O O . THR A 1 78 ? 0.143 -3.672 14.114 1.00 63.84 78 THR A O 1
ATOM 620 N N . HIS A 1 79 ? -1.081 -5.486 13.631 1.00 53.47 79 HIS A N 1
ATOM 621 C CA . HIS A 1 79 ? 0.048 -6.414 13.495 1.00 53.47 79 HIS A CA 1
ATOM 622 C C . HIS A 1 79 ? -0.148 -7.352 12.288 1.00 53.47 79 HIS A C 1
ATOM 624 O O . HIS A 1 79 ? -0.795 -8.387 12.408 1.00 53.47 79 HIS A O 1
ATOM 630 N N . ASN A 1 80 ? 0.406 -6.990 11.122 1.00 48.47 80 ASN A N 1
ATOM 631 C CA . ASN A 1 80 ? 0.479 -7.836 9.914 1.00 48.47 80 ASN A CA 1
ATOM 632 C C . ASN A 1 80 ? 1.805 -7.656 9.162 1.00 48.47 80 ASN A C 1
ATOM 634 O O . ASN A 1 80 ? 2.185 -6.483 8.904 1.00 48.47 80 ASN A O 1
#

Sequence (80 aa):
ITKHGNAVARKLLYRAIGQIDNAAKTNPCHIADYYESKKLSSQTKGFKKIAIASIHKLIRTIYALIINDQLYDYNVATHN

Radius of gyration: 13.18 Å; chains: 1; bounding box: 32×28×32 Å